Protein AF-A0A378N784-F1 (afdb_monomer)

Radius of gyration: 12.62 Å; Cα contacts (8 Å, |Δi|>4): 59; chains: 1; bounding box: 25×22×39 Å

Foldseek 3Di:
DDDPDDDLPDPLVLVQLVVLVVLCVVVVHQLCNLCVQLVHHSVVNVCSSVSVDDDDPVSVVSSCVSSVPPDCVVVDDD

pLDDT: mean 90.09, std 11.98, range [46.09, 98.44]

Secondary structure (DSSP, 8-state):
----S--TTSHHHHHHHHHHHHHHHHTT--HHHHHHHHTS-HHHHHHHHHTSS---HHHHHHHHHHTT---GGGGS--

InterPro domains:
  IPR001387 Cro/C1-type, helix-turn-helix domain [PF01381] (22-63)
  IPR001387 Cro/C1-type, helix-turn-helix domain [PS50943] (22-57)
  IPR001387 Cro/C1-type, helix-turn-helix domain [cd00093] (22-65)
  IPR010982 Lambda repressor-like, DNA-binding domain superfamily [G3DSA:1.10.260.40] (2-77)
  IPR010982 Lambda repressor-like, DNA-binding domain superfamily [SSF47413] (8-60)

Organism: Mannheimia haemolytica (NCBI:txid75985)

Nearest PDB structures (foldseek):
  3eus-assembly1_A  TM=9.283E-01  e=1.436E-04  Ruegeria pomeroyi
  3eus-assembly1_B  TM=9.277E-01  e=1.809E-04  Ruegeria pomeroyi
  3g5g-assembly5_I  TM=9.029E-01  e=3.446E-03  Enterobacter sp. RFL1396
  4i6u-assembly1_A  TM=8.970E-01  e=3.252E-03  Enterobacter sp. RFL1396
  3g5g-assembly5_J  TM=9.054E-01  e=6.893E-03  Enterobacter sp. RFL1396

Structure (mmCIF, N/CA/C/O backbone):
data_AF-A0A378N784-F1
#
_entry.id   AF-A0A378N784-F1
#
loop_
_atom_site.group_PDB
_atom_site.id
_atom_site.type_symbol
_atom_site.label_atom_id
_atom_site.label_alt_id
_atom_site.label_comp_id
_atom_site.label_asym_id
_atom_site.label_entity_id
_atom_site.label_seq_id
_atom_site.pdbx_PDB_ins_code
_atom_site.Cartn_x
_atom_site.Cartn_y
_atom_site.Cartn_z
_atom_site.occupancy
_atom_site.B_iso_or_equiv
_atom_site.auth_seq_id
_atom_site.auth_comp_id
_atom_site.auth_asym_id
_atom_site.auth_atom_id
_atom_site.pdbx_PDB_model_num
ATOM 1 N N . MET A 1 1 ? 10.499 -9.980 -29.264 1.00 72.31 1 MET A N 1
ATOM 2 C CA . MET A 1 1 ? 9.208 -10.222 -28.576 1.00 72.31 1 MET A CA 1
ATOM 3 C C . MET A 1 1 ? 9.175 -9.406 -27.294 1.00 72.31 1 MET A C 1
ATOM 5 O O . MET A 1 1 ? 10.184 -9.367 -26.602 1.00 72.31 1 MET A O 1
ATOM 9 N N . LYS A 1 2 ? 8.067 -8.719 -26.997 1.00 82.56 2 LYS A N 1
ATOM 10 C CA . LYS A 1 2 ? 7.941 -7.901 -25.781 1.00 82.56 2 LYS A CA 1
ATOM 11 C C . LYS A 1 2 ? 7.644 -8.810 -24.584 1.00 82.56 2 LYS A C 1
ATOM 13 O O . LYS A 1 2 ? 6.724 -9.619 -24.656 1.00 82.56 2 LYS A O 1
ATOM 18 N N . ASN A 1 3 ? 8.409 -8.690 -23.500 1.00 85.31 3 ASN A N 1
ATOM 19 C CA . ASN A 1 3 ? 8.111 -9.405 -22.261 1.00 85.31 3 ASN A CA 1
ATOM 20 C C . ASN A 1 3 ? 6.954 -8.696 -21.541 1.00 85.31 3 ASN A C 1
ATOM 22 O O . ASN A 1 3 ? 7.098 -7.553 -21.113 1.00 85.31 3 ASN A O 1
ATOM 26 N N . LEU A 1 4 ? 5.804 -9.365 -21.440 1.00 87.75 4 LEU A N 1
ATOM 27 C CA . LEU A 1 4 ? 4.613 -8.829 -20.774 1.00 87.75 4 LEU A CA 1
ATOM 28 C C . LEU A 1 4 ? 4.695 -8.933 -19.243 1.00 87.75 4 LEU A C 1
ATOM 30 O O . LEU A 1 4 ? 3.995 -8.211 -18.537 1.00 87.75 4 LEU A O 1
ATOM 34 N N . ARG A 1 5 ? 5.552 -9.814 -18.710 1.00 91.31 5 ARG A N 1
ATOM 35 C CA . ARG A 1 5 ? 5.723 -10.011 -17.269 1.00 91.31 5 ARG A CA 1
ATOM 36 C C . ARG A 1 5 ? 6.872 -9.150 -16.762 1.00 91.31 5 ARG A C 1
ATOM 38 O O . ARG A 1 5 ? 8.024 -9.576 -16.720 1.00 91.31 5 ARG A O 1
ATOM 45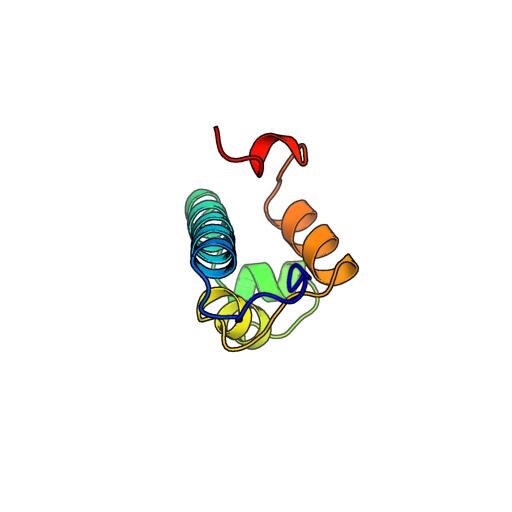 N N . LEU A 1 6 ? 6.532 -7.950 -16.309 1.00 92.12 6 LEU A N 1
ATOM 46 C CA . LEU A 1 6 ? 7.494 -7.039 -15.697 1.00 92.12 6 LEU A CA 1
ATOM 47 C C . LEU A 1 6 ? 8.076 -7.615 -14.394 1.00 92.12 6 LEU A C 1
ATOM 49 O O . LEU A 1 6 ? 7.451 -8.436 -13.706 1.00 92.12 6 LEU A O 1
ATOM 53 N N . SER A 1 7 ? 9.287 -7.173 -14.044 1.00 93.94 7 SER A N 1
ATOM 54 C CA . SER A 1 7 ? 9.875 -7.394 -12.716 1.00 93.94 7 SER A CA 1
ATOM 55 C C . SER A 1 7 ? 9.006 -6.739 -11.642 1.00 93.94 7 SER A C 1
ATOM 57 O O . SER A 1 7 ? 8.441 -5.674 -11.874 1.00 93.94 7 SER A O 1
ATOM 59 N N . ILE A 1 8 ? 8.931 -7.327 -10.444 1.00 93.62 8 ILE A N 1
ATOM 60 C CA . ILE A 1 8 ? 8.192 -6.715 -9.322 1.00 93.62 8 ILE A CA 1
ATOM 61 C C . ILE A 1 8 ? 8.860 -5.414 -8.844 1.00 93.62 8 ILE A C 1
ATOM 63 O O . ILE A 1 8 ? 8.215 -4.563 -8.246 1.00 93.62 8 ILE A O 1
ATOM 67 N N . HIS A 1 9 ? 10.135 -5.232 -9.194 1.00 94.25 9 HIS A N 1
ATOM 68 C CA . HIS A 1 9 ? 10.904 -4.014 -8.954 1.00 94.25 9 HIS A CA 1
ATOM 69 C C . HIS A 1 9 ? 10.983 -3.103 -10.193 1.00 94.25 9 HIS A C 1
ATOM 71 O O . HIS A 1 9 ? 11.784 -2.176 -10.214 1.00 94.25 9 HIS A O 1
ATOM 77 N N . SER A 1 10 ? 10.194 -3.365 -11.243 1.00 95.00 10 SER A N 1
ATOM 78 C CA . SER A 1 10 ? 10.098 -2.456 -12.396 1.00 95.00 10 SER A CA 1
ATOM 79 C C . SER A 1 10 ? 9.488 -1.112 -11.998 1.00 95.00 10 SER A C 1
ATOM 81 O O . SER A 1 10 ? 8.743 -1.021 -11.018 1.00 95.00 10 SER A O 1
ATOM 83 N N . SER A 1 11 ? 9.774 -0.075 -12.786 1.00 94.81 11 SER A N 1
ATOM 84 C CA . SER A 1 11 ? 9.264 1.280 -12.553 1.00 94.81 11 SER A CA 1
ATOM 85 C C . SER A 1 11 ? 7.734 1.341 -12.490 1.00 94.81 11 SER A C 1
ATOM 87 O O . SER A 1 11 ? 7.170 2.088 -11.699 1.00 94.81 11 SER A O 1
ATOM 89 N N . GLU A 1 12 ? 7.058 0.499 -13.265 1.00 92.81 12 GLU A N 1
ATOM 90 C CA . GLU A 1 12 ? 5.609 0.392 -13.358 1.00 92.81 12 GLU A CA 1
ATOM 91 C C . GLU A 1 12 ? 5.018 -0.208 -12.081 1.00 92.81 12 GLU A C 1
ATOM 93 O O . GLU A 1 12 ? 4.039 0.309 -11.545 1.00 92.81 12 GLU A O 1
ATOM 98 N N . HIS A 1 13 ? 5.644 -1.263 -11.550 1.00 94.06 13 HIS A N 1
ATOM 99 C CA . HIS A 1 13 ? 5.245 -1.840 -10.270 1.00 94.06 13 HIS A CA 1
ATOM 100 C C . HIS A 1 13 ? 5.585 -0.916 -9.092 1.00 94.06 13 HIS A C 1
ATOM 102 O O . HIS A 1 13 ? 4.787 -0.840 -8.160 1.00 94.06 13 HIS A O 1
ATOM 108 N N . ILE A 1 14 ? 6.715 -0.191 -9.144 1.00 95.25 14 ILE A N 1
ATOM 109 C CA . ILE A 1 14 ? 7.077 0.848 -8.162 1.00 95.25 14 ILE A CA 1
ATOM 110 C C . ILE A 1 14 ? 6.009 1.93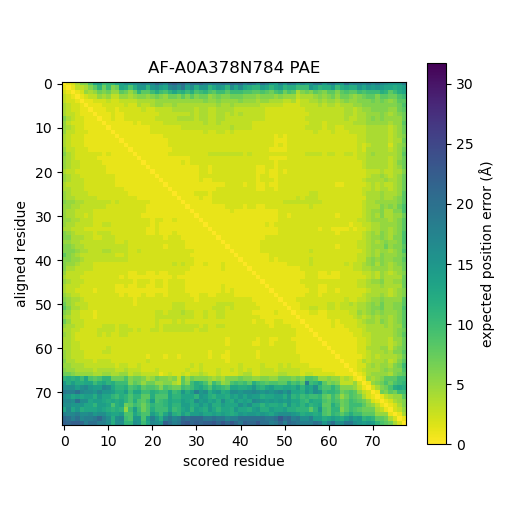2 -8.101 1.00 95.25 14 ILE A C 1
ATOM 112 O O . ILE A 1 14 ? 5.427 2.174 -7.048 1.00 95.25 14 ILE A O 1
ATOM 116 N N . TRP A 1 15 ? 5.713 2.521 -9.250 1.00 94.69 15 TRP A N 1
ATOM 117 C CA . TRP A 1 15 ? 4.725 3.577 -9.365 1.00 94.69 15 TRP A CA 1
ATOM 118 C C . TRP A 1 15 ? 3.344 3.119 -8.863 1.00 94.69 15 TRP A C 1
ATOM 120 O O . TRP A 1 15 ? 2.676 3.846 -8.127 1.00 94.69 15 TRP A O 1
ATOM 130 N N . LEU A 1 16 ? 2.929 1.887 -9.187 1.00 93.19 16 LEU A N 1
ATOM 131 C CA . LEU A 1 16 ? 1.621 1.375 -8.776 1.00 93.19 16 LEU A CA 1
ATOM 132 C C . LEU A 1 16 ? 1.498 1.213 -7.251 1.00 93.19 16 LEU A C 1
ATOM 134 O O . LEU A 1 16 ? 0.482 1.598 -6.672 1.00 93.19 16 LEU A O 1
ATOM 138 N N . ARG A 1 17 ? 2.519 0.664 -6.578 1.00 93.44 17 ARG A N 1
ATOM 139 C CA . ARG A 1 17 ? 2.488 0.523 -5.108 1.00 93.44 17 ARG A CA 1
ATOM 140 C C . ARG A 1 17 ? 2.597 1.869 -4.397 1.00 93.44 17 ARG A C 1
ATOM 142 O O . ARG A 1 17 ? 1.943 2.053 -3.376 1.00 93.44 17 ARG A O 1
ATOM 149 N N . GLU A 1 18 ? 3.353 2.821 -4.943 1.00 94.44 18 GLU A N 1
ATOM 150 C CA . GLU A 1 18 ? 3.412 4.189 -4.416 1.00 94.44 18 GLU A CA 1
ATOM 151 C C . GLU A 1 18 ? 2.049 4.878 -4.507 1.00 94.44 18 GLU A C 1
ATOM 153 O O . GLU A 1 18 ? 1.614 5.515 -3.546 1.00 94.44 18 GLU A O 1
ATOM 158 N N . LEU A 1 19 ? 1.332 4.689 -5.619 1.00 93.19 19 LEU A N 1
ATOM 159 C CA . LEU A 1 19 ? -0.036 5.177 -5.778 1.00 93.19 19 LEU A CA 1
ATOM 160 C C . LEU A 1 19 ? -0.972 4.593 -4.709 1.00 93.19 19 LEU A C 1
ATOM 162 O O . LEU A 1 19 ? -1.746 5.330 -4.094 1.00 93.19 19 LEU A O 1
ATOM 166 N N . PHE A 1 20 ? -0.892 3.285 -4.455 1.00 93.94 20 PHE A N 1
ATOM 167 C CA . PHE A 1 20 ? -1.684 2.628 -3.411 1.00 93.94 20 PHE A CA 1
ATOM 168 C C . PHE A 1 20 ? -1.348 3.124 -2.012 1.00 93.94 20 PHE A C 1
ATOM 170 O O . PHE A 1 20 ? -2.258 3.477 -1.260 1.00 93.94 20 PHE A O 1
ATOM 177 N N . LEU A 1 21 ? -0.056 3.198 -1.688 1.00 95.62 21 LEU A N 1
ATOM 178 C CA . LEU A 1 21 ? 0.433 3.699 -0.413 1.00 95.62 21 LEU A CA 1
ATOM 179 C C . LEU A 1 21 ? -0.067 5.124 -0.174 1.00 95.62 21 LEU A C 1
ATOM 181 O O . LEU A 1 21 ? -0.693 5.394 0.852 1.00 95.62 21 LEU A O 1
ATOM 185 N N . LYS A 1 22 ? 0.140 6.017 -1.147 1.00 94.69 22 LYS A N 1
ATOM 186 C CA . LYS A 1 22 ? -0.325 7.404 -1.083 1.00 94.69 22 LYS A CA 1
ATOM 187 C C . LYS A 1 22 ? -1.827 7.457 -0.838 1.00 94.69 22 LYS A C 1
ATOM 189 O O . LYS A 1 22 ? -2.271 8.131 0.088 1.00 94.69 22 LYS A O 1
ATOM 194 N N . ARG A 1 23 ? -2.611 6.692 -1.601 1.00 93.75 23 ARG A N 1
ATOM 195 C CA . ARG A 1 23 ? -4.067 6.691 -1.456 1.00 93.75 23 ARG A CA 1
ATOM 196 C C . ARG A 1 23 ? -4.523 6.176 -0.092 1.00 93.75 23 ARG A C 1
ATOM 198 O O . ARG A 1 23 ? -5.439 6.740 0.503 1.00 93.75 23 ARG A O 1
ATOM 205 N N . ARG A 1 24 ? -3.897 5.115 0.422 1.00 96.38 24 ARG A N 1
ATOM 206 C CA . ARG A 1 24 ? -4.193 4.589 1.760 1.00 96.38 24 ARG A CA 1
ATOM 207 C C . ARG A 1 24 ? -3.930 5.650 2.832 1.00 96.38 24 ARG A C 1
ATOM 209 O O . ARG A 1 24 ? -4.757 5.816 3.730 1.00 96.38 24 ARG A O 1
ATOM 216 N N . LEU A 1 25 ? -2.806 6.361 2.723 1.00 96.25 25 LEU A N 1
ATOM 217 C CA . LEU A 1 25 ? -2.422 7.425 3.652 1.00 96.25 25 LEU A CA 1
ATOM 218 C C . LEU A 1 25 ? -3.363 8.636 3.572 1.00 96.25 25 LEU A C 1
ATOM 220 O O . LEU A 1 25 ? -3.777 9.133 4.613 1.00 96.25 25 LEU A O 1
ATOM 224 N N . GLU A 1 26 ? -3.781 9.056 2.375 1.00 95.62 26 GLU A N 1
ATOM 225 C CA . GLU A 1 26 ? -4.787 10.119 2.185 1.00 95.62 26 GLU A CA 1
ATOM 226 C C . GLU A 1 26 ? -6.130 9.798 2.856 1.00 95.62 26 GLU A C 1
ATOM 228 O O . GLU A 1 26 ? -6.854 10.695 3.279 1.00 95.62 26 GLU A O 1
ATOM 233 N N . LEU A 1 27 ? -6.476 8.512 2.954 1.00 95.06 27 LEU A N 1
ATOM 234 C CA . LEU A 1 27 ? -7.675 8.043 3.649 1.00 95.06 27 LEU A CA 1
ATOM 235 C C . LEU A 1 27 ? -7.472 7.859 5.161 1.00 95.06 27 LEU A C 1
ATOM 237 O O . LEU A 1 27 ? -8.401 7.415 5.837 1.00 95.06 27 LEU A O 1
ATOM 241 N N . GLY A 1 28 ? -6.276 8.138 5.688 1.00 96.50 28 GLY A N 1
ATOM 242 C CA . GLY A 1 28 ? -5.940 7.959 7.102 1.00 96.50 28 GLY A CA 1
ATOM 243 C C . GLY A 1 28 ? -5.971 6.500 7.567 1.00 96.50 28 GLY A C 1
ATOM 244 O O . GLY A 1 28 ? -6.143 6.233 8.754 1.00 96.50 28 GLY A O 1
ATOM 245 N N . LEU A 1 29 ? -5.849 5.532 6.652 1.00 97.06 29 LEU A N 1
ATOM 246 C CA . LEU A 1 29 ? -5.952 4.114 6.994 1.00 97.06 29 LEU A CA 1
ATOM 247 C C . LEU A 1 29 ? -4.591 3.552 7.394 1.00 97.06 29 LEU A C 1
ATOM 249 O O . LEU A 1 29 ? -3.619 3.671 6.651 1.00 97.06 29 LEU A O 1
ATOM 253 N N . THR A 1 30 ? -4.532 2.840 8.518 1.00 98.25 30 THR A N 1
ATOM 254 C CA . THR A 1 30 ? -3.379 1.983 8.829 1.00 98.25 30 THR A CA 1
ATOM 255 C C . THR A 1 30 ? -3.409 0.711 7.972 1.00 98.25 30 THR A C 1
ATOM 257 O O . THR A 1 30 ? -4.455 0.328 7.441 1.00 98.25 30 THR A O 1
ATOM 260 N N . GLN A 1 31 ? -2.277 0.007 7.861 1.00 98.44 31 GLN A N 1
ATOM 261 C CA . GLN A 1 31 ? -2.241 -1.310 7.207 1.00 98.44 31 GLN A CA 1
ATOM 262 C C . GLN A 1 31 ? -3.156 -2.328 7.906 1.00 98.44 31 GLN A C 1
ATOM 264 O O . GLN A 1 31 ? -3.761 -3.157 7.232 1.00 98.44 31 GLN A O 1
ATOM 269 N N . ARG A 1 32 ? -3.300 -2.246 9.240 1.00 98.31 32 ARG A N 1
ATOM 270 C CA . ARG A 1 32 ? -4.215 -3.106 10.011 1.00 98.31 32 ARG A CA 1
ATOM 271 C C . ARG A 1 32 ? -5.665 -2.838 9.638 1.00 98.31 32 ARG A C 1
ATOM 273 O O . ARG A 1 32 ? -6.354 -3.756 9.218 1.00 98.31 32 ARG A O 1
ATOM 280 N N . THR A 1 33 ? -6.072 -1.572 9.662 1.00 98.00 33 THR A N 1
ATOM 281 C CA . THR A 1 33 ? -7.435 -1.162 9.304 1.00 98.00 33 THR A CA 1
ATOM 282 C C . THR A 1 33 ? -7.779 -1.518 7.856 1.00 98.00 33 THR A C 1
ATOM 284 O O . THR A 1 33 ? -8.903 -1.918 7.565 1.00 98.00 33 THR A O 1
ATOM 287 N N . LEU A 1 34 ? -6.831 -1.381 6.920 1.00 97.56 34 LEU A N 1
ATOM 288 C CA . LEU A 1 34 ? -7.060 -1.811 5.539 1.00 97.56 34 LEU A CA 1
ATOM 289 C C . LEU A 1 34 ? -7.139 -3.340 5.425 1.00 97.56 34 LEU A C 1
ATOM 291 O O . LEU A 1 34 ? -8.017 -3.838 4.726 1.00 97.56 34 LEU A O 1
ATOM 295 N N . GLY A 1 35 ? -6.268 -4.070 6.128 1.00 97.94 35 GLY A N 1
ATOM 296 C CA . GLY A 1 35 ? -6.312 -5.530 6.205 1.00 97.94 35 GLY A CA 1
ATOM 297 C C . GLY A 1 35 ? -7.663 -6.037 6.710 1.00 97.94 35 GLY A C 1
ATOM 298 O O . GLY A 1 35 ? -8.297 -6.848 6.042 1.00 97.94 35 GLY A O 1
ATOM 299 N N . GLU A 1 36 ? -8.171 -5.468 7.804 1.00 97.56 36 GLU A N 1
ATOM 300 C CA . GLU A 1 36 ? -9.500 -5.770 8.356 1.00 97.56 36 GLU A CA 1
ATOM 301 C C . GLU A 1 36 ? -10.618 -5.527 7.329 1.00 97.56 36 GLU A C 1
ATOM 303 O O . GLU A 1 36 ? -11.438 -6.409 7.085 1.00 97.56 36 GLU A O 1
ATOM 308 N N . LYS A 1 37 ? -10.614 -4.375 6.641 1.00 95.62 37 LYS A N 1
ATOM 309 C CA . LYS A 1 37 ? -11.592 -4.055 5.576 1.00 95.62 37 LYS A CA 1
ATOM 310 C C . LYS A 1 37 ? -11.516 -4.988 4.362 1.00 95.62 37 LYS A C 1
ATOM 312 O O . LYS A 1 37 ? -12.487 -5.120 3.609 1.00 95.62 37 LYS A O 1
ATOM 317 N N . MET A 1 38 ? -10.345 -5.564 4.123 1.00 95.81 38 MET A N 1
ATOM 318 C CA . MET A 1 38 ? -10.072 -6.513 3.046 1.00 95.81 38 MET A CA 1
ATOM 319 C C . MET A 1 38 ? -10.317 -7.970 3.470 1.00 95.81 38 MET A C 1
ATOM 321 O O . MET A 1 38 ? -10.359 -8.834 2.603 1.00 95.81 38 ME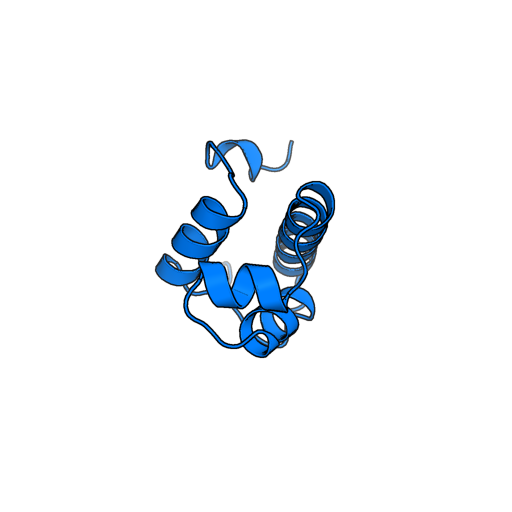T A O 1
ATOM 325 N N . GLY A 1 39 ? -10.471 -8.254 4.769 1.00 97.00 39 GLY A N 1
ATOM 326 C CA . GLY A 1 39 ? -10.532 -9.622 5.291 1.00 97.00 39 GLY A CA 1
ATOM 327 C C . GLY A 1 39 ? -9.193 -10.369 5.220 1.00 97.00 39 GLY A C 1
ATOM 328 O O . GLY A 1 39 ? -9.182 -11.589 5.090 1.00 97.00 39 GLY A O 1
ATOM 329 N N . VAL A 1 40 ? -8.061 -9.656 5.275 1.00 97.12 40 VAL A N 1
ATOM 330 C CA . VAL A 1 40 ? -6.703 -10.227 5.181 1.00 97.12 40 VAL A CA 1
ATOM 331 C C . VAL A 1 40 ? -5.800 -9.730 6.313 1.00 97.12 4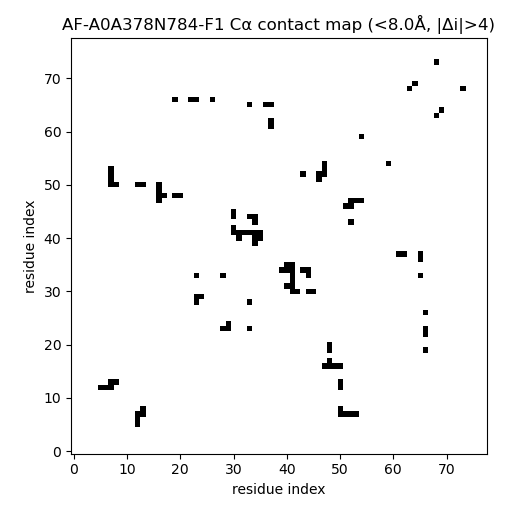0 VAL A C 1
ATOM 333 O O . VAL A 1 40 ? -6.049 -8.700 6.937 1.00 97.12 40 VAL A O 1
ATOM 336 N N . LEU A 1 41 ? -4.695 -10.438 6.562 1.00 98.12 41 LEU A N 1
ATOM 337 C CA . LEU A 1 41 ? -3.684 -10.006 7.532 1.00 98.12 41 LEU A CA 1
ATOM 338 C C . LEU A 1 41 ? -3.032 -8.683 7.105 1.00 98.12 41 LEU A C 1
ATOM 340 O O . LEU A 1 41 ? -2.725 -8.487 5.933 1.00 98.12 41 LEU A O 1
ATOM 344 N N . TYR A 1 42 ? -2.706 -7.805 8.056 1.00 97.81 42 TYR A N 1
ATOM 345 C CA . TYR A 1 42 ? -2.028 -6.531 7.758 1.00 97.81 42 TYR A CA 1
ATOM 346 C C . TYR A 1 42 ? -0.687 -6.716 7.020 1.00 97.81 42 TYR A C 1
ATOM 348 O O . TYR A 1 42 ? -0.281 -5.862 6.233 1.00 97.81 42 TYR A O 1
ATOM 356 N N . SER A 1 43 ? -0.010 -7.851 7.235 1.00 98.19 43 SER A N 1
ATOM 357 C CA . SER A 1 43 ? 1.243 -8.202 6.561 1.00 98.19 43 SER A CA 1
ATOM 358 C C . SER A 1 43 ? 1.067 -8.429 5.057 1.00 98.19 43 SER A C 1
ATOM 360 O O . SER A 1 43 ? 2.016 -8.221 4.306 1.00 98.19 43 SER A O 1
ATOM 362 N N . PHE A 1 44 ? -0.134 -8.797 4.596 1.00 98.12 44 PHE A N 1
ATOM 363 C CA . PHE A 1 44 ? -0.468 -8.822 3.171 1.00 98.12 44 PHE A CA 1
ATOM 364 C C . PHE A 1 44 ? -0.334 -7.419 2.568 1.00 98.12 44 PHE A C 1
ATOM 366 O O . PHE A 1 44 ? 0.341 -7.250 1.557 1.00 98.12 44 PHE A O 1
ATOM 373 N N . ILE A 1 45 ? -0.906 -6.409 3.234 1.00 98.06 45 ILE A N 1
ATOM 374 C CA . ILE A 1 45 ? -0.838 -5.006 2.802 1.00 98.06 45 ILE A CA 1
ATOM 375 C C . ILE A 1 45 ? 0.613 -4.523 2.801 1.00 98.06 45 ILE A C 1
ATOM 377 O O . ILE A 1 45 ? 1.066 -3.953 1.813 1.00 98.06 45 ILE A O 1
ATOM 381 N N . GLY A 1 46 ? 1.360 -4.823 3.869 1.00 98.00 46 GLY A N 1
ATOM 382 C CA . GLY A 1 46 ? 2.780 -4.485 3.963 1.00 98.00 46 GLY A CA 1
ATOM 383 C C . GLY A 1 46 ? 3.598 -5.047 2.802 1.00 98.00 46 GLY A C 1
ATOM 384 O O . GLY A 1 46 ? 4.279 -4.287 2.127 1.00 98.00 46 GLY A O 1
ATOM 385 N N . LYS A 1 47 ? 3.461 -6.346 2.504 1.00 98.06 47 LYS A N 1
ATOM 386 C CA . LYS A 1 47 ? 4.193 -7.008 1.409 1.00 98.06 47 LYS A CA 1
ATOM 387 C C . LYS A 1 47 ? 3.844 -6.461 0.024 1.00 98.06 47 LYS A C 1
ATOM 389 O O . LYS A 1 47 ? 4.685 -6.474 -0.871 1.00 98.06 47 LYS A O 1
ATOM 394 N N . VAL A 1 48 ? 2.608 -6.007 -0.176 1.00 96.88 48 VAL A N 1
ATOM 395 C CA . VAL A 1 48 ? 2.195 -5.341 -1.421 1.00 96.88 48 VAL A CA 1
ATOM 396 C C . VAL A 1 48 ? 2.864 -3.971 -1.535 1.00 96.88 48 VAL A C 1
ATOM 398 O O . VAL A 1 48 ? 3.424 -3.641 -2.579 1.00 96.88 48 VAL A O 1
ATOM 401 N N . GLU A 1 49 ? 2.865 -3.193 -0.453 1.00 96.06 49 GLU A N 1
ATOM 402 C CA . GLU A 1 49 ? 3.452 -1.849 -0.415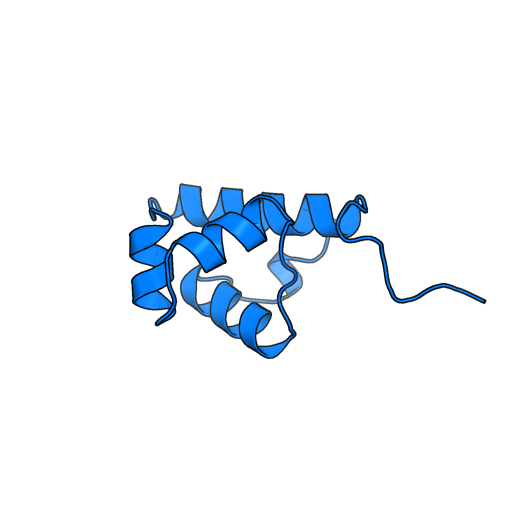 1.00 96.06 49 GLU A CA 1
ATOM 403 C C . GLU A 1 49 ? 4.986 -1.861 -0.499 1.00 96.06 49 GLU A C 1
ATOM 405 O O . GLU A 1 49 ? 5.563 -0.970 -1.116 1.00 96.06 49 GLU A O 1
ATOM 410 N N . THR A 1 50 ? 5.658 -2.885 0.038 1.00 96.00 50 THR A N 1
ATOM 411 C CA . THR A 1 50 ? 7.116 -3.086 -0.095 1.00 96.00 50 THR A CA 1
ATOM 412 C C . THR A 1 50 ? 7.507 -3.795 -1.390 1.00 96.00 50 THR A C 1
ATOM 414 O O . THR A 1 50 ? 8.678 -3.797 -1.762 1.00 96.00 50 THR A O 1
ATOM 417 N N . GLY A 1 51 ? 6.532 -4.335 -2.131 1.00 95.50 51 GLY A N 1
ATOM 418 C CA . GLY A 1 51 ? 6.715 -5.141 -3.342 1.00 95.50 51 GLY A CA 1
ATOM 419 C C . GLY A 1 51 ? 7.465 -6.450 -3.122 1.00 95.50 51 GLY A C 1
ATOM 420 O O . GLY A 1 51 ? 8.180 -6.898 -4.013 1.00 95.50 51 GLY A O 1
ATOM 421 N N . ASP A 1 52 ? 7.247 -7.074 -1.969 1.00 96.75 52 ASP A N 1
ATOM 422 C CA . ASP A 1 52 ? 7.561 -8.484 -1.727 1.00 96.75 52 ASP A CA 1
ATOM 423 C C . ASP A 1 52 ? 6.464 -9.404 -2.290 1.00 96.75 52 ASP A C 1
ATOM 425 O O . ASP A 1 52 ? 6.659 -10.609 -2.457 1.00 96.75 52 ASP A O 1
ATOM 429 N N . ARG A 1 53 ? 5.280 -8.846 -2.583 1.00 95.19 53 ARG A N 1
ATOM 430 C CA . ARG A 1 53 ? 4.129 -9.582 -3.112 1.00 95.19 53 ARG A CA 1
ATOM 431 C C . ARG A 1 53 ? 3.400 -8.793 -4.198 1.00 95.19 53 ARG A C 1
ATOM 433 O O . ARG A 1 53 ? 3.121 -7.609 -4.046 1.00 95.19 53 ARG A O 1
ATOM 440 N N . ARG A 1 54 ? 3.043 -9.479 -5.289 1.00 95.12 54 ARG A N 1
ATOM 441 C CA . ARG A 1 54 ? 2.145 -8.946 -6.330 1.00 95.12 54 ARG A CA 1
ATOM 442 C C . ARG A 1 54 ? 0.691 -9.134 -5.918 1.00 95.12 54 ARG A C 1
ATOM 444 O O . ARG A 1 54 ? 0.381 -10.081 -5.202 1.00 95.12 54 ARG A O 1
ATOM 451 N N . LEU A 1 55 ? -0.180 -8.268 -6.415 1.00 94.75 55 LEU A N 1
ATOM 452 C CA . LEU A 1 55 ? -1.617 -8.516 -6.416 1.00 94.75 55 LEU A CA 1
ATOM 453 C C . LEU A 1 55 ? -1.980 -9.270 -7.697 1.00 94.75 55 LEU A C 1
ATOM 455 O O . LEU A 1 55 ? -1.508 -8.893 -8.775 1.00 94.75 55 LEU A O 1
ATOM 459 N N . ASP A 1 56 ? -2.804 -10.308 -7.592 1.00 94.38 56 ASP A N 1
ATOM 460 C CA . ASP A 1 56 ? -3.553 -10.781 -8.757 1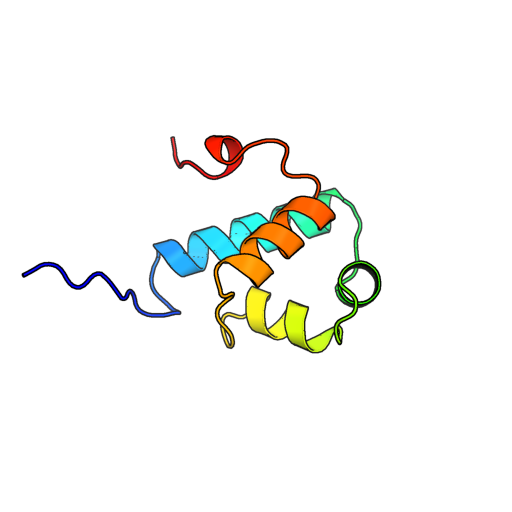.00 94.38 56 ASP A CA 1
ATOM 461 C C . ASP A 1 56 ? -4.684 -9.798 -9.117 1.00 94.38 56 ASP A C 1
ATOM 463 O O . ASP A 1 56 ? -4.904 -8.790 -8.440 1.00 94.38 56 ASP A O 1
ATOM 467 N N . ILE A 1 57 ? -5.391 -10.054 -10.220 1.00 92.69 57 ILE A N 1
ATOM 468 C CA . ILE A 1 57 ? -6.404 -9.126 -10.733 1.00 92.69 57 ILE A CA 1
ATOM 469 C C . ILE A 1 57 ? -7.601 -8.943 -9.787 1.00 92.69 57 ILE A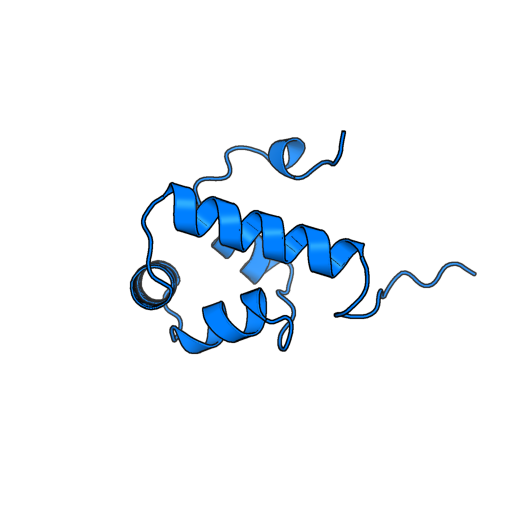 C 1
ATOM 471 O O . ILE A 1 57 ? -8.121 -7.833 -9.672 1.00 92.69 57 ILE A O 1
ATOM 475 N N . PHE A 1 58 ? -8.029 -9.987 -9.080 1.00 94.88 58 PHE A N 1
ATOM 476 C CA . PHE A 1 58 ? -9.155 -9.907 -8.151 1.00 94.88 58 PHE A CA 1
ATOM 477 C C . PHE A 1 58 ? -8.741 -9.219 -6.855 1.00 94.88 58 PHE A C 1
ATOM 479 O O . PHE A 1 58 ? -9.469 -8.362 -6.354 1.00 94.88 58 PHE A O 1
ATOM 486 N N . GLU A 1 59 ? -7.541 -9.519 -6.358 1.00 95.50 59 GLU A N 1
ATOM 487 C CA . GLU A 1 59 ? -6.960 -8.816 -5.213 1.00 95.50 59 GLU A CA 1
ATOM 488 C C . GLU A 1 59 ? -6.766 -7.325 -5.510 1.00 95.50 59 GLU A C 1
ATOM 490 O O . GLU A 1 59 ? -7.060 -6.477 -4.668 1.00 95.50 59 GLU A O 1
ATOM 495 N N . PHE A 1 60 ? -6.324 -6.989 -6.724 1.00 93.50 60 PHE A N 1
ATOM 496 C CA . PHE A 1 60 ? -6.202 -5.613 -7.196 1.00 93.50 60 PHE A CA 1
ATOM 497 C C . PHE A 1 60 ? -7.555 -4.893 -7.190 1.00 93.50 60 PHE A C 1
ATOM 499 O O . PHE A 1 60 ? -7.670 -3.812 -6.612 1.00 93.50 60 PHE A O 1
ATOM 506 N N . ILE A 1 61 ? -8.598 -5.499 -7.768 1.00 91.75 61 ILE A N 1
ATOM 507 C CA . ILE A 1 61 ? -9.952 -4.925 -7.776 1.00 91.75 61 ILE A CA 1
ATOM 508 C C . ILE A 1 61 ? -10.461 -4.718 -6.343 1.00 91.75 61 ILE A C 1
ATOM 510 O O . ILE A 1 61 ? -10.969 -3.640 -6.019 1.00 91.75 61 ILE A O 1
ATOM 514 N N . ALA A 1 62 ? -10.290 -5.713 -5.470 1.00 92.94 62 ALA A N 1
ATOM 515 C CA . ALA A 1 62 ? -10.684 -5.617 -4.068 1.00 92.94 62 ALA A CA 1
ATOM 516 C C . ALA A 1 62 ? -9.946 -4.473 -3.352 1.00 92.94 62 ALA A C 1
ATOM 518 O O . ALA A 1 62 ? -10.578 -3.664 -2.663 1.00 92.94 62 ALA A O 1
ATOM 519 N N . TYR A 1 63 ? -8.635 -4.347 -3.579 1.00 94.44 63 TYR A N 1
ATOM 520 C CA . TYR A 1 63 ? -7.821 -3.267 -3.027 1.00 94.44 63 TYR A CA 1
ATOM 521 C C . TYR A 1 63 ? -8.368 -1.901 -3.456 1.00 94.44 63 TYR A C 1
ATOM 523 O O . TYR A 1 63 ? -8.663 -1.060 -2.602 1.00 94.44 63 TYR A O 1
ATOM 531 N N . LEU A 1 64 ? -8.599 -1.697 -4.759 1.00 92.06 64 LEU A N 1
ATOM 532 C CA . LEU A 1 64 ? -9.137 -0.445 -5.305 1.00 92.06 64 LEU A CA 1
ATOM 533 C C . LEU A 1 64 ? -10.481 -0.049 -4.691 1.00 92.06 64 LEU A C 1
ATOM 535 O O . LEU A 1 64 ? -10.684 1.120 -4.346 1.00 92.06 64 LEU A O 1
ATOM 539 N N . GLN A 1 65 ? -11.384 -1.016 -4.522 1.00 90.88 65 GLN A N 1
ATOM 540 C CA . GLN A 1 65 ? -12.687 -0.779 -3.906 1.00 90.88 65 GLN A CA 1
ATOM 541 C C . GLN A 1 65 ? -12.547 -0.295 -2.457 1.00 90.88 65 GLN A C 1
ATOM 543 O O . GLN A 1 65 ? -13.290 0.590 -2.028 1.00 90.88 65 GLN A O 1
ATOM 548 N N . ARG A 1 66 ? -11.580 -0.829 -1.698 1.00 92.75 66 ARG A N 1
ATOM 549 C CA . ARG A 1 66 ? -11.367 -0.452 -0.290 1.00 92.75 66 ARG A CA 1
ATOM 550 C C . ARG A 1 66 ? -10.690 0.905 -0.134 1.00 92.75 66 ARG A C 1
ATOM 552 O O . ARG A 1 66 ? -10.994 1.619 0.822 1.00 92.75 66 ARG A O 1
ATOM 559 N N . VAL A 1 67 ? -9.849 1.302 -1.090 1.00 89.56 67 VAL A N 1
ATOM 560 C CA . VAL A 1 67 ? -9.226 2.638 -1.121 1.00 89.56 67 VAL A CA 1
ATOM 561 C C . VAL A 1 67 ? -10.015 3.673 -1.944 1.00 89.56 67 VAL A C 1
ATOM 563 O O . VAL A 1 67 ? -9.515 4.758 -2.261 1.00 89.56 67 VAL A O 1
ATOM 566 N N . ARG A 1 68 ? -11.286 3.376 -2.254 1.00 85.00 68 ARG A N 1
ATOM 567 C CA . ARG A 1 68 ? -12.244 4.286 -2.909 1.00 85.00 68 ARG A CA 1
ATOM 568 C C . ARG A 1 68 ? -11.737 4.861 -4.239 1.00 85.00 68 ARG A C 1
ATOM 570 O O . ARG A 1 68 ? -12.009 6.026 -4.542 1.00 85.00 68 ARG A O 1
ATOM 577 N N . PHE A 1 69 ? -11.015 4.073 -5.035 1.00 76.69 69 PHE A N 1
ATOM 578 C CA . PHE A 1 69 ? -10.761 4.440 -6.428 1.00 76.69 69 PHE A CA 1
ATOM 579 C C . PHE A 1 69 ? -12.062 4.280 -7.223 1.00 76.69 69 PHE A C 1
ATOM 581 O O . PHE A 1 69 ? -12.626 3.193 -7.305 1.00 76.69 69 PHE A O 1
ATOM 588 N N . ARG A 1 70 ? -12.573 5.395 -7.758 1.00 64.50 70 ARG A N 1
ATOM 589 C CA . ARG A 1 70 ? -13.882 5.465 -8.433 1.00 64.50 70 ARG A CA 1
ATOM 590 C C . ARG A 1 70 ? -13.848 4.990 -9.888 1.00 64.50 70 ARG A C 1
ATOM 592 O O . ARG A 1 70 ? -14.893 4.644 -10.423 1.00 64.50 70 ARG A O 1
ATOM 599 N N . SER A 1 71 ? -12.682 4.996 -10.532 1.00 62.28 71 SER A N 1
ATOM 600 C CA . SER A 1 71 ? -12.510 4.540 -11.912 1.00 62.28 71 SER A CA 1
ATOM 601 C C . SER A 1 71 ? -11.058 4.135 -12.169 1.00 62.28 71 SER A C 1
ATOM 603 O O . SER A 1 71 ? -10.142 4.713 -11.582 1.00 62.28 71 SER A O 1
ATOM 605 N N . PHE A 1 72 ? -10.852 3.183 -13.085 1.00 61.84 72 PHE A N 1
ATOM 606 C CA . PHE A 1 72 ? -9.531 2.799 -13.597 1.00 61.84 72 PHE A CA 1
ATOM 607 C C . PHE A 1 72 ? -8.779 3.980 -14.229 1.00 61.84 72 PHE A C 1
ATOM 609 O O . PHE A 1 72 ? -7.552 3.998 -14.214 1.00 61.84 72 PHE A O 1
ATOM 616 N N . ILE A 1 73 ? -9.500 5.001 -14.707 1.00 58.53 73 ILE A N 1
ATOM 617 C CA . ILE A 1 73 ? -8.919 6.247 -15.231 1.00 58.53 73 ILE A CA 1
ATOM 618 C C . ILE A 1 73 ? -8.040 6.960 -14.198 1.00 58.53 73 ILE A C 1
ATOM 620 O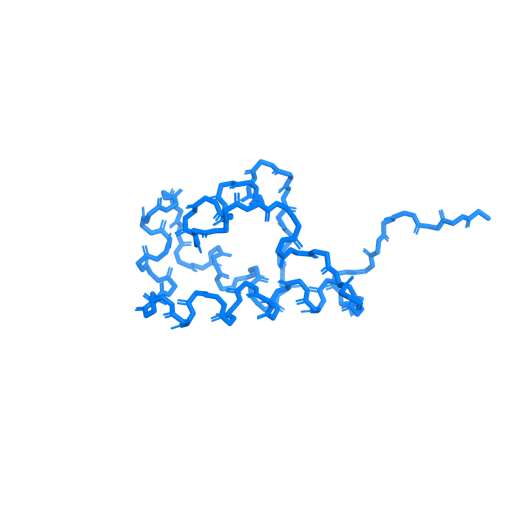 O . ILE A 1 73 ? -7.045 7.569 -14.567 1.00 58.53 73 ILE A O 1
ATOM 624 N N . CYS A 1 74 ? -8.331 6.828 -12.900 1.00 60.62 74 CYS A N 1
ATOM 625 C CA . CYS A 1 74 ? -7.506 7.419 -11.843 1.00 60.62 74 CYS A CA 1
ATOM 626 C C . CYS A 1 74 ? -6.123 6.748 -11.691 1.00 60.62 74 CYS A C 1
ATOM 628 O O . CYS A 1 74 ? -5.299 7.233 -10.921 1.00 60.62 74 CYS A O 1
ATOM 630 N N . ILE A 1 75 ? -5.896 5.625 -12.381 1.00 67.19 75 ILE A N 1
ATOM 631 C CA . ILE A 1 75 ? -4.673 4.810 -12.364 1.00 67.19 75 ILE A CA 1
ATOM 632 C C . ILE A 1 75 ? -3.948 4.923 -13.722 1.00 67.19 75 ILE A C 1
ATOM 634 O O . ILE A 1 75 ? -2.851 4.409 -13.893 1.00 67.19 75 ILE A O 1
ATOM 638 N N . ALA A 1 76 ? -4.511 5.596 -14.726 1.00 58.84 76 ALA A N 1
ATOM 639 C CA . ALA A 1 76 ? -3.770 5.854 -15.956 1.00 58.84 76 ALA A CA 1
ATOM 640 C C . ALA A 1 76 ? -2.789 7.013 -15.709 1.00 58.84 76 ALA A C 1
ATOM 642 O O . ALA A 1 76 ? -3.200 8.085 -15.262 1.00 58.84 76 ALA A O 1
ATOM 643 N N . ARG A 1 77 ? -1.489 6.795 -15.966 1.00 56.75 77 ARG A N 1
ATOM 644 C CA . ARG A 1 77 ? -0.509 7.893 -16.043 1.00 56.75 77 ARG A CA 1
ATOM 645 C C . ARG A 1 77 ? -1.020 8.891 -17.096 1.00 56.75 77 ARG A C 1
ATOM 647 O O . ARG A 1 77 ? -1.367 8.453 -18.191 1.00 56.75 77 ARG A O 1
ATOM 654 N N . ASN A 1 78 ? -1.086 10.181 -16.750 1.00 46.09 78 ASN A N 1
ATOM 655 C CA . ASN A 1 78 ? -0.949 11.233 -17.765 1.00 46.09 78 ASN A CA 1
ATOM 656 C C . ASN A 1 78 ? 0.425 11.087 -18.423 1.00 46.09 78 ASN A C 1
ATOM 658 O O . ASN A 1 78 ? 1.385 10.789 -17.668 1.00 46.09 78 ASN A O 1
#

Solvent-accessible surface area (backbone atoms only — not comparable to full-atom values): 4722 Å² total; per-residue (Å²): 134,85,81,85,79,71,54,65,83,30,73,69,46,47,51,52,27,50,52,50,50,52,45,35,53,76,69,71,47,50,51,56,60,49,13,60,79,68,76,45,59,33,64,58,48,48,29,38,58,73,46,80,38,83,71,54,73,66,54,44,52,54,50,38,61,75,59,66,57,89,52,73,71,82,71,54,80,130

Sequence (78 aa):
MKNLRLSIHSSEHIWLRELFLKRRLELGLTQRTLGEKMGVLYSFIGKVETGDRRLDIFEFIAYLQRVRFRSFICIARN

Mean predicted aligned error: 4.08 Å

=== Feature glossary ===
Legend for the data blocks above and below:

— What the protein is —

Sequence gives the chain of amino acids in standard one-letter code (A=alanine, C=cysteine, …, Y=tyrosine), read N→C. It is the only feature that is directly encoded by the gene; all structural features are derived from the folded form of this sequence.

The a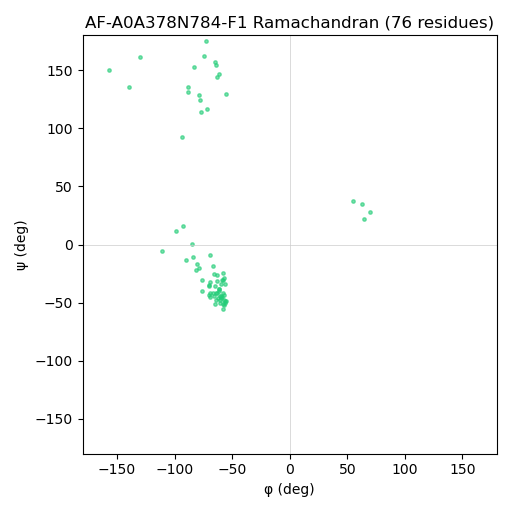nnotation block draws on four external resources. InterPro: which protein families and domains the sequence belongs to. GO: standardized terms for what the protein does, what process it participates in, and where in the cell it acts. CATH: which structural fold it has in the CATH hierarchy. Organism: the species of origin.

— Where its atoms are —

Atomic coordinates in PDBx/mmCIF format — the same representation the Protein Data Bank distributes. Each line of the _atom_site loop places one backbone atom in Cartesian space (units: ångströms, origin: arbitrary).

Six rendered views show the 3D structure from the faces of a cube — i.e. along ±x, ±y, ±z. Rendering representation is drawn randomly per protein from cartoon (secondary-structure ribbons), sticks (backbone bonds), or molecular surface; coloring is either N→C rainbow (blue at the N-terminus through red at the C-terminus) or one color per chain.

— Local backbone conformation —

DSSP 8-state secondary structure assigns each residue one of H (α-helix), G (3₁₀-helix), I (π-helix), E (extended β-strand), B (isolated β-bridge), T (hydrogen-bonded turn), S (bend), or '-' (coil). The assignment is computed from backbone hydrogen-bond geometry via the Kabsch–Sander algorithm.

P-SEA three-state annotation labels each residue as helix, strand, or coil based purely on the geometry of the Cα trace. It serves as a fallback when the full backbone (and thus DSSP) is unavailable.

φ (phi) and ψ (psi) are the two rotatable backbone dihedrals per residue: φ is the C(i-1)–N–Cα–C torsion, ψ is the N–Cα–C–N(i+1) torsion, both in degrees on (−180°, 180°]. α-helical residues cluster near (−60°, −45°); β-strand residues near (−120°, +130°). A Ramachandran plot is simply a scatter of (φ, ψ) for every residue.

— Global shape and packing —

Radius of gyration (Rg) is the root-mean-square distance of Cα atoms from their centroid — a single number for overall size and compactness. A globular domain of N residues has Rg ≈ 2.2·N^0.38 Å; an extended or disordered chain has a much larger Rg. The Cα contact count is the number of residue pairs whose Cα atoms are within 8 Å and are more than four positions apart in sequence — a standard proxy for tertiary packing density. The bounding box is the smallest axis-aligned box enclosing all Cα atoms.

Accessible surface area quantifies burial. A residue with SASA near zero is packed into the hydrophobic core; one with SASA >100 Å² sits on the surface. Computed here via the Shrake–Rupley numerical algorithm with a 1.4 Å probe.

The contact map is a binary N×N matrix image: pixel (i, j) is dark where Cα_i and Cα_j are within 8 Å and |i−j|>4. Because the |i−j|>4 filter removes local helical contacts, off-diagonal stripes parallel to the main diagonal indicate parallel β-sheets; stripes perpendicular to it indicate antiparallel β-sheets. The Ramachandran plot scatters every residue's (φ, ψ) pair against the sterically allowed regions. The PAE heatmap renders the predicted-aligned-error matrix.

— Structural neighborhood —

A 3Di character summarizes, for each residue, the relative orientation of the Cα frame of its nearest spatial neighbor. Because it encodes fold topology rather than chemistry, 3Di alignments detect remote structural similarity that sequence alignment misses.

Structural nearest neighbors (via Foldseek easy-search vs the PDB). Reported per hit: target PDB id, E-value, and alignment TM-score. A TM-score above ~0.5 is the conventional threshold for 'same fold'.

— Confidence and disorder —

For AlphaFold models, the B-factor field carries pLDDT — the model's own estimate of local accuracy on a 0–100 scale. Regions with pLDDT<50 should be treated as essentially unmodeled; they often correspond to intrinsically disordered segments.

B-factor (Debye–Waller factor) reflects atomic displacement in the crystal lattice. It is an experimental observable (units Å²), not a prediction; low values mean the atom is pinned down, high values mean it moves or is heterogeneous across the crystal.

Predicted Aligned Error (PAE) is an AlphaFold confidence matrix: entry (i, j) is the expected error in the position of residue j, in ångströms, when the prediction is superimposed on the true structure at residue i. Low PAE within a block of residues means that block is internally rigid and well-predicted; high PAE between two blocks means their relative placement is uncertain even if each block individually is confident.